Protein AF-A0AAF1K3I2-F1 (afdb_monomer_lite)

Secondary structure (DSSP, 8-state):
-------HHHHHH-HHHHHHHHHTT--HHHHHHHHHHHHHHHHHHTTTT----------

Structure (mmCIF, N/CA/C/O backbone):
data_AF-A0AAF1K3I2-F1
#
_entry.id   AF-A0AAF1K3I2-F1
#
loop_
_atom_site.group_PDB
_atom_site.id
_atom_site.type_symbol
_atom_site.label_atom_id
_atom_site.label_alt_id
_atom_site.label_comp_id
_atom_site.label_asym_id
_atom_site.label_entity_id
_atom_site.label_seq_id
_atom_site.pdbx_PDB_ins_code
_atom_site.Cartn_x
_atom_site.Cartn_y
_atom_site.Cartn_z
_atom_site.occupancy
_atom_site.B_iso_or_equiv
_atom_site.auth_seq_id
_atom_site.auth_comp_id
_atom_site.auth_asym_id
_atom_site.auth_atom_id
_atom_site.pdbx_PDB_model_num
ATOM 1 N N . MET A 1 1 ? 11.157 -11.006 20.583 1.00 38.91 1 MET A N 1
ATOM 2 C CA . MET A 1 1 ? 11.166 -10.042 19.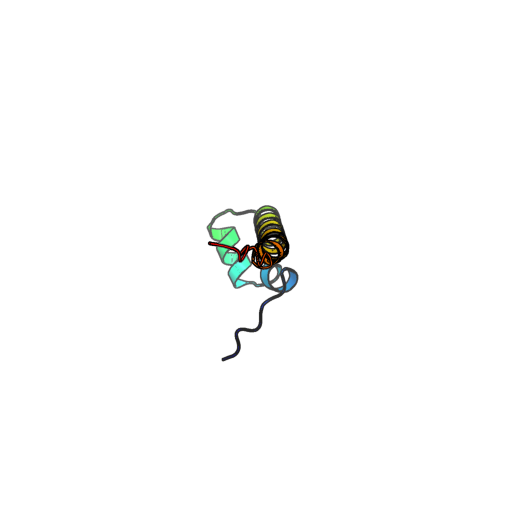466 1.00 38.91 1 MET A CA 1
ATOM 3 C C . MET A 1 1 ? 9.756 -9.507 19.334 1.00 38.91 1 MET A C 1
ATOM 5 O O . MET A 1 1 ? 8.878 -10.263 18.943 1.00 38.91 1 MET A O 1
ATOM 9 N N . HIS A 1 2 ? 9.506 -8.279 19.787 1.00 49.75 2 HIS A N 1
ATOM 10 C CA . HIS A 1 2 ? 8.197 -7.659 19.600 1.00 49.75 2 HIS A CA 1
ATOM 11 C C . HIS A 1 2 ? 8.040 -7.384 18.105 1.00 49.75 2 HIS A C 1
ATOM 13 O O . HIS A 1 2 ? 8.872 -6.684 17.533 1.00 49.75 2 HIS A O 1
ATOM 19 N N . ALA A 1 3 ? 7.038 -7.987 17.467 1.00 53.31 3 ALA A N 1
ATOM 20 C CA . ALA A 1 3 ? 6.639 -7.598 16.125 1.00 53.31 3 ALA A CA 1
ATOM 21 C C . ALA A 1 3 ? 6.143 -6.151 16.219 1.00 53.31 3 ALA A C 1
ATOM 23 O O . ALA A 1 3 ? 5.045 -5.899 16.707 1.00 53.31 3 ALA A O 1
AT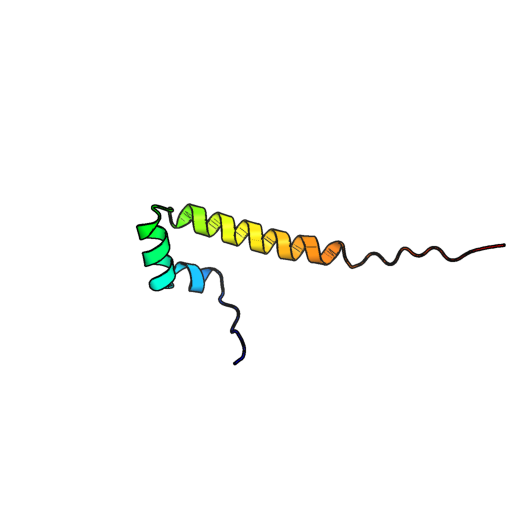OM 24 N N . THR A 1 4 ? 6.993 -5.191 15.863 1.00 65.88 4 THR A N 1
ATOM 25 C CA . THR A 1 4 ? 6.575 -3.806 15.661 1.00 65.88 4 THR A CA 1
ATOM 26 C C . THR A 1 4 ? 5.550 -3.819 14.541 1.00 65.88 4 THR A C 1
ATOM 28 O O . THR A 1 4 ? 5.896 -4.113 13.396 1.00 65.88 4 THR A O 1
ATOM 31 N N . GLU A 1 5 ? 4.284 -3.585 14.883 1.00 72.81 5 GLU A N 1
ATOM 32 C CA . GLU A 1 5 ? 3.226 -3.413 13.895 1.00 72.81 5 GLU A CA 1
ATOM 33 C C . GLU A 1 5 ? 3.634 -2.275 12.957 1.00 72.81 5 GLU A C 1
ATOM 35 O O . GLU A 1 5 ? 3.791 -1.132 13.384 1.00 72.81 5 GLU A O 1
ATOM 40 N N . LEU A 1 6 ? 3.862 -2.600 11.685 1.00 80.94 6 LEU A N 1
ATOM 41 C CA . LEU A 1 6 ? 4.172 -1.601 10.671 1.00 80.94 6 LEU A CA 1
ATOM 42 C C . LEU A 1 6 ? 2.899 -0.825 10.339 1.00 80.94 6 LEU A C 1
ATOM 44 O O . LEU A 1 6 ? 1.840 -1.406 10.082 1.00 80.94 6 LEU A O 1
ATOM 48 N N . THR A 1 7 ? 3.009 0.497 10.287 1.00 89.38 7 THR A N 1
ATOM 49 C CA . THR A 1 7 ? 1.943 1.345 9.753 1.00 89.38 7 THR A CA 1
ATOM 50 C C . THR A 1 7 ? 1.769 1.087 8.253 1.00 89.38 7 THR A C 1
ATOM 52 O O . THR A 1 7 ? 2.710 0.695 7.558 1.00 89.38 7 THR A O 1
ATOM 55 N N . MET A 1 8 ? 0.580 1.365 7.704 1.00 87.38 8 MET A N 1
ATOM 56 C CA . MET A 1 8 ? 0.348 1.234 6.254 1.00 87.38 8 MET A CA 1
ATOM 57 C C . MET A 1 8 ? 1.374 2.018 5.432 1.00 87.38 8 MET A C 1
ATOM 59 O O . MET A 1 8 ? 1.867 1.532 4.419 1.00 87.38 8 MET A O 1
ATOM 63 N N . SER A 1 9 ? 1.729 3.224 5.880 1.00 89.94 9 SER A N 1
ATOM 64 C CA . SER A 1 9 ? 2.728 4.060 5.217 1.00 89.94 9 SER A CA 1
ATOM 65 C C . SER A 1 9 ? 4.117 3.430 5.184 1.00 89.94 9 SER A C 1
ATOM 67 O O . SER A 1 9 ? 4.830 3.609 4.197 1.00 89.94 9 SER A O 1
ATOM 69 N N . GLU A 1 10 ? 4.508 2.705 6.232 1.00 93.00 10 GLU A N 1
ATOM 70 C CA . GLU A 1 10 ? 5.793 2.004 6.281 1.00 93.00 10 GLU A CA 1
ATOM 71 C C . GLU A 1 10 ? 5.770 0.780 5.369 1.00 93.00 10 GLU A C 1
ATOM 73 O O . GLU A 1 10 ? 6.673 0.630 4.549 1.00 93.00 10 GLU A O 1
ATOM 78 N N . MET A 1 11 ? 4.692 -0.014 5.398 1.00 91.50 11 MET A N 1
ATOM 79 C CA . MET A 1 11 ? 4.520 -1.149 4.482 1.00 91.50 11 MET A CA 1
ATOM 80 C C . MET A 1 11 ? 4.566 -0.712 3.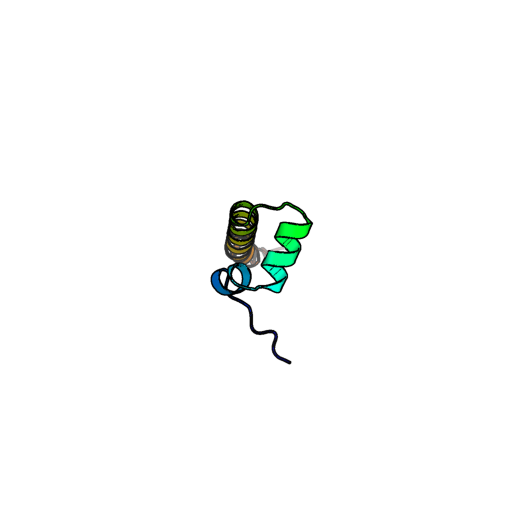009 1.00 91.50 11 MET A C 1
ATOM 82 O O . MET A 1 11 ? 5.228 -1.335 2.184 1.00 91.50 11 MET A O 1
ATOM 86 N N . LEU A 1 12 ? 3.917 0.405 2.663 1.00 93.19 12 LEU A N 1
ATOM 87 C CA . LEU A 1 12 ? 3.905 0.936 1.294 1.00 93.19 12 LEU A CA 1
ATOM 88 C C . LEU A 1 12 ? 5.248 1.533 0.850 1.00 93.19 12 LEU A C 1
ATOM 90 O O . LEU A 1 12 ? 5.455 1.759 -0.348 1.00 93.19 12 LEU A O 1
ATOM 94 N N . ARG A 1 13 ? 6.150 1.847 1.781 1.00 94.38 13 ARG A N 1
ATOM 95 C CA . ARG A 1 13 ? 7.498 2.366 1.492 1.00 94.38 13 ARG A CA 1
ATOM 96 C C . ARG A 1 13 ? 8.576 1.293 1.595 1.00 94.38 13 ARG A C 1
ATOM 98 O O . ARG A 1 13 ? 9.697 1.557 1.167 1.00 94.38 13 ARG A O 1
ATOM 105 N N . ASP A 1 14 ? 8.239 0.108 2.089 1.00 95.38 14 AS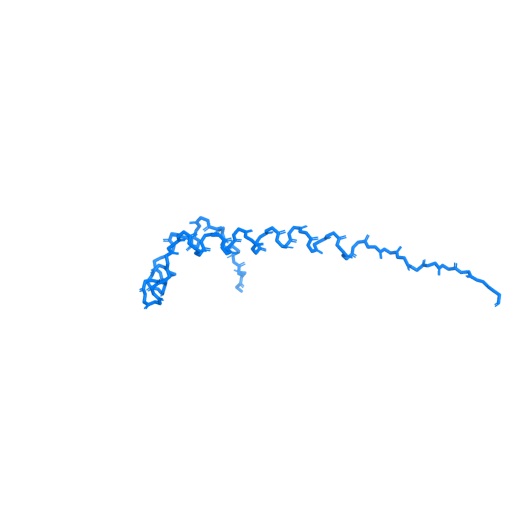P A N 1
ATOM 106 C CA . ASP A 1 14 ? 9.187 -0.983 2.240 1.00 95.38 14 ASP A CA 1
ATOM 107 C C . ASP A 1 14 ? 9.712 -1.464 0.867 1.00 95.38 14 ASP A C 1
ATOM 109 O O . ASP A 1 14 ? 8.927 -1.744 -0.052 1.00 95.38 14 ASP A O 1
ATOM 113 N N . PRO A 1 15 ? 11.043 -1.538 0.684 1.00 95.12 15 PRO A N 1
ATOM 114 C CA . PRO A 1 15 ? 11.637 -1.901 -0.595 1.00 95.12 15 PRO A CA 1
ATOM 115 C C . PRO A 1 15 ? 11.383 -3.364 -0.971 1.00 95.12 15 PRO A C 1
ATOM 117 O O . PRO A 1 15 ? 11.208 -3.646 -2.155 1.00 95.12 15 PRO A O 1
ATOM 120 N N . MET A 1 16 ? 11.331 -4.286 -0.005 1.00 96.06 16 MET A N 1
ATOM 121 C CA . MET A 1 16 ? 11.056 -5.698 -0.280 1.00 96.06 16 MET A CA 1
ATOM 122 C C . MET A 1 16 ? 9.606 -5.888 -0.712 1.00 96.06 16 MET A C 1
ATOM 124 O O . MET A 1 16 ? 9.363 -6.518 -1.741 1.00 96.06 16 MET A O 1
ATOM 128 N N . ILE A 1 17 ? 8.657 -5.258 -0.013 1.00 95.06 17 ILE A N 1
ATOM 129 C CA . ILE A 1 17 ? 7.237 -5.277 -0.394 1.00 95.06 17 ILE A CA 1
ATOM 130 C C . ILE A 1 17 ? 7.068 -4.745 -1.821 1.00 95.06 17 ILE A C 1
ATOM 132 O O . ILE A 1 17 ? 6.434 -5.387 -2.656 1.00 95.06 17 ILE A O 1
ATOM 136 N N . ARG A 1 18 ? 7.695 -3.612 -2.159 1.00 95.50 18 ARG A N 1
ATOM 137 C CA . ARG A 1 18 ? 7.625 -3.047 -3.519 1.00 95.50 18 ARG A CA 1
ATOM 138 C C . ARG A 1 18 ? 8.218 -3.959 -4.589 1.00 95.50 18 ARG A C 1
ATOM 140 O O . ARG A 1 18 ? 7.678 -4.013 -5.694 1.00 95.50 18 ARG A O 1
ATOM 147 N N . LEU A 1 19 ? 9.322 -4.644 -4.288 1.00 97.75 19 LEU A N 1
ATOM 148 C CA . LEU A 1 19 ? 9.916 -5.608 -5.214 1.00 97.75 19 LEU A CA 1
ATOM 149 C C . LEU A 1 19 ? 8.986 -6.799 -5.449 1.00 97.75 19 LEU A C 1
ATOM 151 O O . LEU A 1 19 ? 8.799 -7.175 -6.604 1.00 97.75 19 LEU A O 1
ATOM 155 N N . MET A 1 20 ? 8.363 -7.331 -4.394 1.00 97.19 20 MET A N 1
ATOM 156 C CA . MET A 1 20 ? 7.390 -8.423 -4.501 1.00 97.19 20 MET A CA 1
ATOM 157 C C . MET A 1 20 ? 6.172 -8.011 -5.335 1.00 97.19 20 MET A C 1
ATOM 159 O O . MET A 1 20 ? 5.870 -8.659 -6.330 1.00 97.19 20 MET A O 1
ATOM 163 N N . LEU A 1 21 ? 5.549 -6.868 -5.024 1.00 96.94 21 LEU A N 1
ATOM 164 C CA . LEU A 1 21 ? 4.405 -6.358 -5.793 1.00 96.94 21 LEU A CA 1
ATOM 165 C C . LEU A 1 21 ? 4.750 -6.175 -7.275 1.00 96.94 21 LEU A C 1
ATOM 167 O O . LEU A 1 21 ? 3.961 -6.521 -8.151 1.00 96.94 21 LEU A O 1
ATOM 171 N N . ARG A 1 22 ? 5.951 -5.665 -7.577 1.00 95.88 22 ARG A N 1
ATOM 172 C CA . ARG A 1 22 ? 6.413 -5.512 -8.960 1.00 95.88 22 ARG A CA 1
ATOM 173 C C . ARG A 1 22 ? 6.622 -6.861 -9.650 1.00 95.88 22 ARG A C 1
ATOM 175 O O . ARG A 1 22 ? 6.284 -6.971 -10.828 1.00 95.88 22 ARG A O 1
ATOM 182 N N . ALA A 1 23 ? 7.189 -7.845 -8.953 1.00 97.94 23 ALA A N 1
ATOM 183 C CA . ALA A 1 23 ? 7.376 -9.196 -9.481 1.00 97.94 23 ALA A CA 1
ATOM 184 C C . ALA A 1 23 ? 6.027 -9.839 -9.842 1.00 97.94 23 ALA A C 1
ATOM 186 O O . ALA A 1 23 ? 5.896 -10.413 -10.924 1.00 97.94 23 ALA A O 1
ATOM 187 N N . ASP A 1 24 ? 5.014 -9.609 -9.006 1.00 95.94 24 ASP A N 1
ATOM 188 C CA . ASP A 1 24 ? 3.657 -10.137 -9.175 1.00 95.94 24 ASP A CA 1
ATOM 189 C C . ASP A 1 24 ? 2.757 -9.248 -10.055 1.00 95.94 24 ASP A C 1
ATOM 191 O O . ASP A 1 24 ? 1.587 -9.556 -10.275 1.00 95.94 24 ASP A O 1
ATOM 195 N N . ARG A 1 25 ? 3.295 -8.145 -10.600 1.00 96.69 25 ARG A N 1
ATOM 196 C CA . ARG A 1 25 ? 2.570 -7.135 -11.399 1.00 96.69 25 ARG A CA 1
ATOM 197 C C . ARG A 1 25 ? 1.366 -6.513 -10.681 1.00 96.69 25 ARG A C 1
ATOM 199 O O . ARG A 1 25 ? 0.444 -6.030 -11.335 1.00 96.69 25 ARG A O 1
ATOM 206 N N . VAL A 1 26 ? 1.403 -6.467 -9.355 1.00 96.19 26 VAL A N 1
ATOM 207 C CA . VAL A 1 26 ? 0.378 -5.831 -8.529 1.00 96.19 26 VAL A CA 1
ATOM 208 C C . VAL A 1 26 ? 0.659 -4.325 -8.444 1.00 96.19 26 VAL A C 1
ATOM 210 O O . VAL A 1 26 ? 1.733 -3.916 -7.987 1.00 96.19 26 VAL A O 1
ATOM 213 N N . PRO A 1 27 ? -0.280 -3.457 -8.860 1.00 95.94 27 PRO A N 1
ATOM 214 C CA . PRO A 1 27 ? -0.147 -2.018 -8.682 1.00 95.94 27 PRO A CA 1
ATOM 215 C C . PRO A 1 27 ? -0.105 -1.642 -7.196 1.00 95.94 27 PRO A C 1
ATOM 217 O O . PRO A 1 27 ? -0.932 -2.085 -6.401 1.00 95.94 27 PRO A O 1
ATOM 220 N N . LEU A 1 28 ? 0.793 -0.727 -6.821 1.00 93.69 28 LEU A N 1
ATOM 221 C CA . LEU A 1 28 ? 0.914 -0.263 -5.431 1.00 93.69 28 LEU A CA 1
ATOM 222 C C . LEU A 1 28 ? -0.405 0.313 -4.877 1.00 93.69 28 LEU A C 1
ATOM 224 O O . LEU A 1 28 ? -0.694 0.165 -3.695 1.00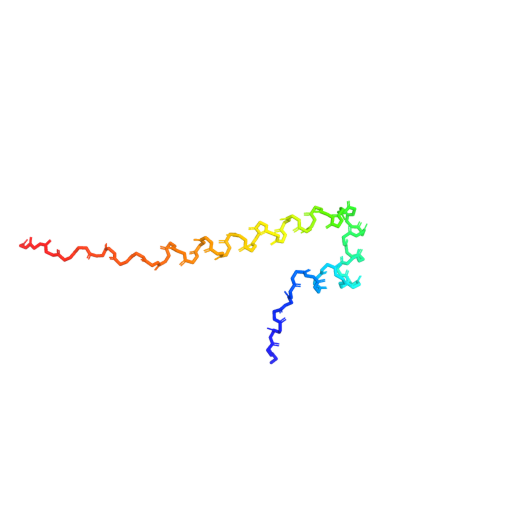 93.69 28 LEU A O 1
ATOM 228 N N . GLY A 1 29 ? -1.212 0.952 -5.731 1.00 94.62 29 GLY A N 1
ATOM 229 C CA . GLY A 1 29 ? -2.519 1.490 -5.345 1.00 94.62 29 GLY A CA 1
ATOM 230 C C . GLY A 1 29 ? -3.567 0.417 -5.039 1.00 94.62 29 GLY A C 1
ATOM 231 O O . GLY A 1 29 ? -4.430 0.641 -4.199 1.00 94.62 29 GLY A O 1
ATOM 232 N N . GLU A 1 30 ? -3.486 -0.750 -5.678 1.00 96.19 30 GLU A N 1
ATOM 233 C CA . GLU A 1 30 ? -4.369 -1.885 -5.386 1.00 96.19 30 GLU A CA 1
ATOM 234 C C . GLU A 1 30 ? -4.011 -2.508 -4.035 1.00 96.19 30 GLU A C 1
ATOM 236 O O . GLU A 1 30 ? -4.878 -2.712 -3.189 1.00 96.19 30 GLU A O 1
ATOM 241 N N . PHE A 1 31 ? -2.714 -2.677 -3.776 1.00 95.56 31 PHE A N 1
ATOM 242 C CA . PHE A 1 31 ? -2.232 -3.112 -2.470 1.00 95.56 31 PHE A CA 1
ATOM 243 C C . PHE A 1 31 ? -2.610 -2.131 -1.344 1.00 95.56 31 PHE A C 1
ATOM 245 O O . PHE A 1 31 ? -3.012 -2.559 -0.264 1.00 95.56 31 PHE A O 1
ATOM 252 N N . ALA A 1 32 ? -2.552 -0.816 -1.593 1.00 95.50 32 ALA A N 1
ATOM 253 C CA . ALA A 1 32 ? -2.976 0.191 -0.619 1.00 95.50 32 ALA A CA 1
ATOM 254 C C . ALA A 1 32 ? -4.465 0.062 -0.245 1.00 95.50 32 ALA A C 1
ATOM 256 O O . ALA A 1 32 ? -4.793 0.125 0.938 1.00 95.50 32 ALA A O 1
ATOM 257 N N . LYS A 1 33 ? -5.343 -0.181 -1.228 1.00 95.62 33 LYS A N 1
ATOM 258 C CA . LYS A 1 33 ? -6.775 -0.427 -0.981 1.00 95.62 33 LYS A CA 1
ATOM 259 C C . LYS A 1 33 ? -7.000 -1.683 -0.144 1.00 95.62 33 LYS A C 1
ATOM 261 O O . LYS A 1 33 ? -7.765 -1.645 0.809 1.00 95.62 33 LYS A O 1
ATOM 266 N N . LEU A 1 34 ? -6.279 -2.764 -0.440 1.00 93.88 34 LEU A N 1
ATOM 267 C CA . LEU A 1 34 ? -6.375 -4.006 0.329 1.00 93.88 34 LEU A CA 1
ATOM 268 C C . LEU A 1 34 ? -5.964 -3.809 1.799 1.00 93.88 34 LEU A C 1
ATOM 270 O O . LEU A 1 34 ? -6.612 -4.330 2.707 1.00 93.88 34 LEU A O 1
ATOM 274 N N . LEU A 1 35 ? -4.910 -3.027 2.052 1.00 92.88 35 LEU A N 1
ATOM 275 C CA . LEU A 1 35 ? -4.519 -2.670 3.417 1.00 92.88 35 LEU A CA 1
ATOM 276 C C . LEU A 1 35 ? -5.598 -1.836 4.120 1.00 92.88 35 LEU A C 1
ATOM 278 O O . LEU A 1 35 ? -5.894 -2.101 5.288 1.00 92.88 35 LEU A O 1
ATOM 282 N N . GLU A 1 36 ? -6.181 -0.858 3.425 1.00 92.12 36 GLU A N 1
ATOM 283 C CA . GLU A 1 36 ? -7.275 -0.023 3.933 1.00 92.12 36 GLU A CA 1
ATOM 284 C C . GLU A 1 36 ? -8.487 -0.870 4.329 1.00 92.12 36 GLU A C 1
ATOM 286 O O . GLU A 1 36 ? -8.919 -0.824 5.482 1.00 92.12 36 GLU A O 1
ATOM 291 N N . GLU A 1 37 ? -8.954 -1.732 3.428 1.00 92.88 37 GLU A N 1
ATOM 292 C CA . GLU A 1 37 ? -10.059 -2.661 3.671 1.00 92.88 37 GLU A CA 1
ATOM 293 C C . GLU A 1 37 ? -9.780 -3.582 4.864 1.00 92.88 37 GLU A C 1
ATOM 295 O O . GLU A 1 37 ? -10.628 -3.736 5.746 1.00 92.88 37 GLU A O 1
ATOM 300 N N . ALA A 1 38 ? -8.571 -4.147 4.948 1.00 88.88 38 ALA A N 1
ATOM 301 C CA . ALA A 1 38 ? -8.178 -5.005 6.061 1.00 88.88 38 ALA A CA 1
ATOM 302 C C . ALA A 1 38 ? -8.165 -4.253 7.403 1.00 88.88 38 ALA A C 1
ATOM 304 O O . ALA A 1 38 ? -8.545 -4.812 8.434 1.00 88.88 38 ALA A O 1
ATOM 305 N N . ALA A 1 39 ? -7.749 -2.984 7.424 1.00 87.19 39 ALA A N 1
ATOM 306 C CA . ALA A 1 39 ? -7.799 -2.175 8.639 1.00 87.19 39 ALA A CA 1
ATOM 307 C C . ALA A 1 39 ? -9.228 -1.790 9.029 1.00 87.19 39 ALA A C 1
ATOM 309 O O . ALA A 1 39 ? -9.568 -1.878 10.210 1.00 87.19 39 ALA A O 1
ATOM 310 N N . SER A 1 40 ? -10.071 -1.432 8.060 1.00 86.25 40 SER A N 1
ATOM 311 C CA . SER A 1 40 ? -11.497 -1.179 8.284 1.00 86.25 40 SER A CA 1
ATOM 312 C C . SER A 1 40 ? -12.236 -2.430 8.770 1.00 86.25 40 SER A C 1
ATOM 314 O O . SER A 1 40 ? -13.132 -2.339 9.608 1.00 86.25 40 SER A O 1
ATOM 316 N N . ALA A 1 41 ? -11.847 -3.621 8.311 1.00 85.12 41 ALA A N 1
ATOM 317 C CA . ALA A 1 41 ? -12.395 -4.876 8.816 1.00 85.12 41 ALA A CA 1
ATOM 318 C C . ALA A 1 41 ? -12.004 -5.125 10.283 1.00 85.12 41 ALA A C 1
ATOM 320 O O . ALA A 1 41 ? -12.849 -5.532 11.079 1.00 85.12 41 ALA A O 1
ATOM 321 N N . ARG A 1 42 ? -10.758 -4.817 10.680 1.00 76.38 42 ARG A N 1
ATOM 322 C CA . ARG A 1 42 ? -10.315 -4.929 12.085 1.00 76.38 42 ARG A CA 1
ATOM 323 C C . ARG A 1 42 ? -11.080 -3.999 13.023 1.00 76.38 42 ARG A C 1
ATOM 325 O O . ARG A 1 42 ? -11.376 -4.386 14.152 1.00 76.38 42 ARG A O 1
ATOM 332 N N . THR A 1 43 ? -11.400 -2.781 12.586 1.00 71.19 43 THR A N 1
ATOM 333 C CA . THR A 1 43 ? -12.186 -1.852 13.413 1.00 71.19 43 THR A CA 1
ATOM 334 C C . THR A 1 43 ? -13.636 -2.310 13.554 1.00 71.19 43 THR A C 1
ATOM 336 O O . THR A 1 43 ? -14.208 -2.154 14.631 1.00 71.19 43 THR A O 1
ATOM 339 N N . LYS A 1 44 ? -14.203 -2.934 12.513 1.00 65.31 44 LYS A N 1
ATOM 340 C CA . LYS A 1 44 ? -15.581 -3.441 12.514 1.00 65.31 44 LYS A CA 1
ATOM 341 C C . LYS A 1 44 ? -15.745 -4.754 13.292 1.00 65.31 44 LYS A C 1
ATOM 343 O O . LYS A 1 44 ? -16.659 -4.863 14.101 1.00 65.31 44 LYS A O 1
ATOM 348 N N . GLY A 1 45 ? -14.823 -5.708 13.136 1.00 58.06 45 GLY A N 1
ATOM 349 C CA . GLY A 1 45 ? -14.845 -6.990 13.858 1.00 58.06 45 GLY A CA 1
ATOM 350 C C . GLY A 1 45 ? -14.671 -6.852 15.376 1.00 58.06 45 GLY A C 1
ATOM 351 O O . GLY A 1 45 ? -15.186 -7.665 16.132 1.00 58.06 45 GLY A O 1
ATOM 352 N N . ARG A 1 46 ? -14.043 -5.768 15.856 1.00 53.88 46 ARG A N 1
ATOM 353 C CA . ARG A 1 46 ? -13.936 -5.478 17.298 1.00 53.88 46 ARG A CA 1
ATOM 354 C C . ARG A 1 46 ? -15.282 -5.135 17.960 1.00 53.88 46 ARG A C 1
ATOM 356 O O . ARG A 1 46 ? -15.364 -5.159 19.186 1.00 53.88 46 ARG A O 1
ATOM 363 N N . GLN A 1 47 ? -16.321 -4.800 17.190 1.00 51.25 47 GLN A N 1
ATOM 364 C CA . GLN A 1 47 ? -17.654 -4.516 17.735 1.00 51.25 47 GLN A CA 1
ATOM 365 C C . GLN A 1 47 ? -18.535 -5.766 17.879 1.00 51.25 47 GLN A C 1
ATOM 367 O O . GLN A 1 47 ? -19.482 -5.720 18.660 1.00 51.25 47 GLN A O 1
ATOM 372 N N . GLU A 1 48 ? -18.231 -6.875 17.197 1.00 51.84 48 GLU A N 1
ATOM 373 C CA . GLU A 1 48 ? -19.083 -8.077 17.225 1.00 51.84 48 GLU A CA 1
ATOM 374 C C . GLU A 1 48 ? -18.775 -9.016 18.409 1.00 51.84 48 GLU A C 1
ATOM 376 O O . GLU A 1 48 ? -19.669 -9.720 18.872 1.00 51.84 48 GLU A O 1
ATOM 381 N N . ASP A 1 49 ? -17.582 -8.934 19.012 1.00 49.72 49 ASP A N 1
ATOM 382 C CA . ASP A 1 49 ? -17.237 -9.691 20.232 1.00 49.72 49 ASP A CA 1
ATOM 383 C C . ASP A 1 49 ? -17.758 -9.048 21.539 1.00 49.72 49 ASP A C 1
ATOM 385 O O . ASP A 1 49 ? -17.591 -9.600 22.629 1.00 49.72 49 ASP A O 1
ATOM 389 N N . ALA A 1 50 ? -18.411 -7.882 21.465 1.00 50.12 50 ALA A N 1
ATOM 390 C CA . ALA A 1 50 ? -18.924 -7.148 22.626 1.00 50.12 50 ALA A CA 1
ATOM 391 C C . ALA A 1 50 ? -20.446 -7.287 22.819 1.00 50.12 50 ALA A C 1
ATOM 393 O O . ALA A 1 50 ? -21.102 -6.347 23.272 1.00 50.12 50 ALA A O 1
ATOM 394 N N . GLN A 1 51 ? -21.025 -8.456 22.520 1.00 47.47 51 GLN A N 1
ATOM 395 C CA . GLN A 1 51 ? -22.422 -8.750 22.851 1.00 47.47 51 GLN A CA 1
ATOM 396 C C . GLN A 1 51 ? -22.521 -9.862 23.916 1.00 47.47 51 GLN A C 1
ATOM 398 O O . GLN A 1 51 ? -22.585 -11.047 23.586 1.00 47.47 51 GLN A O 1
ATOM 403 N N . PRO A 1 52 ? -22.600 -9.523 25.217 1.00 58.25 52 PRO A N 1
ATOM 404 C CA . PRO A 1 52 ? -23.019 -10.473 26.233 1.00 58.25 52 PRO A CA 1
ATOM 405 C C . PRO A 1 52 ? -24.540 -10.598 26.138 1.00 58.25 52 PRO A C 1
ATOM 407 O O . PRO A 1 52 ? -25.281 -9.814 26.720 1.00 58.25 52 PRO A O 1
ATOM 410 N N . SER A 1 53 ? -25.030 -11.574 25.382 1.00 58.69 53 SER A N 1
ATOM 411 C CA . SER A 1 53 ? -26.451 -11.940 25.413 1.00 58.69 53 SER A CA 1
ATOM 412 C C . SER A 1 53 ? -26.606 -13.409 25.791 1.00 58.69 53 SER A C 1
ATOM 414 O O . SER A 1 53 ? -27.106 -14.240 25.045 1.00 58.69 53 SER A O 1
ATOM 416 N N . ARG A 1 54 ? -26.189 -13.720 27.024 1.00 60.84 54 ARG A N 1
ATOM 417 C CA . ARG A 1 54 ? -26.901 -14.723 27.817 1.00 60.84 54 ARG A CA 1
ATOM 418 C C . ARG A 1 54 ? -28.123 -14.030 28.421 1.00 60.84 54 ARG A C 1
ATOM 420 O O . ARG A 1 54 ? -27.926 -13.198 29.306 1.00 60.84 54 ARG A O 1
ATOM 427 N N . PRO A 1 55 ? -29.360 -14.359 28.026 1.00 66.19 55 PRO A N 1
ATOM 428 C CA . PRO A 1 55 ? -30.460 -14.194 28.956 1.00 66.19 55 PRO A CA 1
ATOM 429 C C . PRO A 1 55 ? -30.310 -15.271 30.049 1.00 66.19 55 PRO A C 1
ATOM 431 O O . PRO A 1 55 ? -30.160 -16.452 29.723 1.00 66.19 55 PRO A O 1
ATOM 434 N N . PRO A 1 56 ? -30.293 -14.913 31.344 1.00 71.56 56 PRO A N 1
ATOM 435 C CA . PRO A 1 56 ? -30.699 -15.854 32.374 1.00 71.56 56 PRO A CA 1
ATOM 436 C C . PRO A 1 56 ? -32.235 -15.957 32.363 1.00 71.56 56 PRO A C 1
ATOM 438 O O . PRO A 1 56 ? -32.895 -15.076 31.815 1.00 71.56 56 PRO A O 1
ATOM 441 N N . LEU A 1 57 ? -32.766 -16.960 33.073 1.00 60.03 57 LEU A N 1
ATOM 442 C CA . LEU A 1 57 ? -34.170 -17.144 33.503 1.00 60.03 57 LEU A CA 1
ATOM 443 C C . LEU A 1 57 ? -35.011 -18.049 32.581 1.00 60.03 57 LEU A C 1
ATOM 445 O O . LEU A 1 57 ? -34.980 -17.897 31.369 1.00 60.03 57 LEU A O 1
ATOM 449 N N . ALA A 1 58 ? -35.847 -18.964 33.074 1.00 55.53 58 ALA A N 1
ATOM 450 C CA . ALA A 1 58 ? -36.105 -19.495 34.417 1.00 55.53 58 ALA A CA 1
ATOM 451 C C . ALA A 1 58 ? -37.111 -20.666 34.285 1.00 55.53 58 ALA A C 1
ATOM 453 O O . ALA A 1 58 ? -37.844 -20.714 33.299 1.00 55.53 58 ALA A O 1
ATOM 454 N N . HIS A 1 59 ? -37.18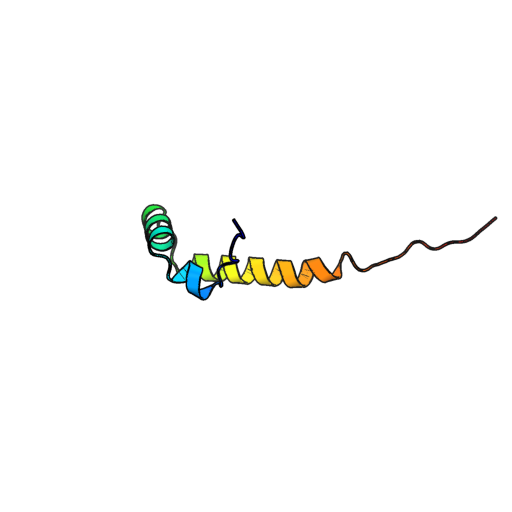0 -21.475 35.353 1.00 56.28 59 HIS A N 1
ATOM 455 C CA . HIS A 1 59 ? -38.123 -22.556 35.701 1.00 56.28 59 HIS A CA 1
ATOM 456 C C . HIS A 1 59 ? -37.810 -23.974 35.221 1.00 56.28 59 HIS A C 1
ATOM 458 O O . HIS A 1 59 ? -37.833 -24.240 34.003 1.00 56.28 59 HIS A O 1
#

pLDDT: mean 79.68, std 18.19, range [38.91, 97.94]

Organism: NCBI:txid2041385

Foldseek 3Di:
DPPPPDDLVRCLVDPVNVVVCVVVVHDSVNVSVVVVVVVVVVVVVVVVVPDPPDDDDDD

Radius of gyration: 19.1 Å; chains: 1; bounding box: 50×27×47 Å

Sequence (59 aa):
MHATELTMSEMLRDPMIRLMLRADRVPLGEFAKLLEEAASARTKGRQEDAQPSRPPLAH